Protein AF-A0A814K023-F1 (afdb_monomer)

Structure (mmCIF, N/CA/C/O backbone):
data_AF-A0A814K023-F1
#
_entry.id   AF-A0A814K023-F1
#
loop_
_atom_site.group_PDB
_atom_site.id
_atom_site.type_symbol
_atom_site.label_atom_id
_atom_site.label_alt_id
_atom_site.label_comp_id
_atom_site.label_asym_id
_atom_site.label_entity_id
_atom_site.label_seq_id
_atom_site.pdbx_PDB_ins_code
_atom_site.Cartn_x
_atom_site.Cartn_y
_atom_site.Cartn_z
_atom_site.occupancy
_atom_site.B_iso_or_equiv
_atom_site.auth_seq_id
_atom_site.auth_comp_id
_atom_site.auth_asym_id
_atom_site.auth_atom_id
_atom_site.pdbx_PDB_model_num
ATOM 1 N N . MET A 1 1 ? -14.939 3.936 63.315 1.00 54.53 1 MET A N 1
ATOM 2 C CA . MET A 1 1 ? -15.492 3.232 62.132 1.00 54.53 1 MET A CA 1
ATOM 3 C C . MET A 1 1 ? -15.821 4.149 60.943 1.00 54.53 1 MET A C 1
ATOM 5 O O . MET A 1 1 ? -15.868 3.646 59.831 1.00 54.53 1 MET A O 1
ATOM 9 N N . SER A 1 2 ? -15.966 5.474 61.106 1.00 63.31 2 SER A N 1
ATOM 10 C CA . SER A 1 2 ? -16.320 6.394 60.001 1.00 63.31 2 SER A CA 1
ATOM 11 C C . SER A 1 2 ? -15.226 6.600 58.934 1.00 63.31 2 SER A C 1
ATOM 13 O O . SER A 1 2 ? -15.533 6.724 57.755 1.00 63.31 2 SER A O 1
ATOM 15 N N . SER A 1 3 ? -13.943 6.586 59.317 1.00 71.50 3 SER A N 1
ATOM 16 C CA . SER A 1 3 ? -12.809 6.860 58.406 1.00 71.50 3 SER A CA 1
ATOM 17 C C . SER A 1 3 ? -12.593 5.786 57.321 1.00 71.50 3 SER A C 1
ATOM 19 O O . SER A 1 3 ? -12.239 6.098 56.184 1.00 71.50 3 SER A O 1
ATOM 21 N N . LEU A 1 4 ? -12.862 4.515 57.642 1.00 75.00 4 LEU A N 1
ATOM 22 C CA . LEU A 1 4 ? -12.753 3.391 56.701 1.00 75.00 4 LEU A CA 1
ATOM 23 C C . LEU A 1 4 ? -13.885 3.396 55.664 1.00 75.00 4 LEU A C 1
ATOM 25 O O . LEU A 1 4 ? -13.614 3.224 54.479 1.00 75.00 4 LEU A O 1
ATOM 29 N N . ASN A 1 5 ? -15.120 3.682 56.085 1.00 82.62 5 ASN A N 1
ATOM 30 C CA . ASN A 1 5 ? -16.259 3.803 55.170 1.00 82.62 5 ASN A CA 1
ATOM 31 C C . ASN A 1 5 ? -16.083 4.968 54.189 1.00 82.62 5 ASN A C 1
ATOM 33 O O . ASN A 1 5 ? -16.320 4.796 52.998 1.00 82.62 5 ASN A O 1
ATOM 37 N N . ASN A 1 6 ? -15.555 6.105 54.655 1.00 83.19 6 ASN A N 1
ATOM 38 C CA . ASN A 1 6 ? -15.243 7.237 53.780 1.00 83.19 6 ASN A CA 1
ATOM 39 C C . ASN A 1 6 ? -14.179 6.890 52.728 1.00 83.19 6 ASN A C 1
ATOM 41 O O . ASN A 1 6 ? -14.276 7.333 51.587 1.00 83.19 6 ASN A O 1
ATOM 45 N N . ARG A 1 7 ? -13.171 6.078 53.079 1.00 82.00 7 ARG A N 1
ATOM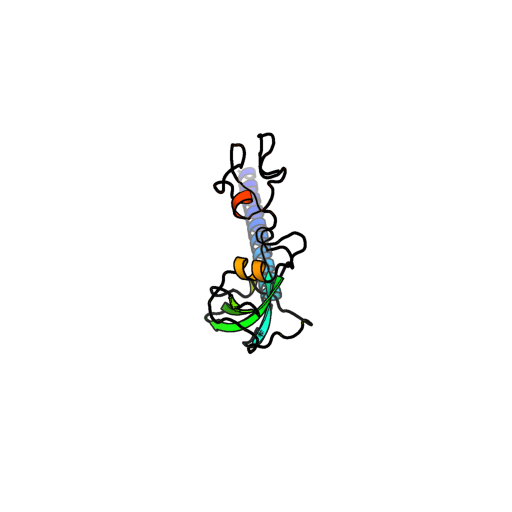 46 C CA . ARG A 1 7 ? -12.163 5.601 52.116 1.00 82.00 7 ARG A CA 1
ATOM 47 C C . ARG A 1 7 ? -12.770 4.685 51.055 1.00 82.00 7 ARG A C 1
ATOM 49 O O . ARG A 1 7 ? -12.505 4.895 49.879 1.00 82.00 7 ARG A O 1
ATOM 56 N N . ILE A 1 8 ? -13.598 3.722 51.461 1.00 85.38 8 ILE A N 1
ATOM 57 C CA . ILE A 1 8 ? -14.277 2.795 50.540 1.00 85.38 8 ILE A CA 1
ATOM 58 C C . ILE A 1 8 ? -15.185 3.567 49.575 1.00 85.38 8 ILE A C 1
ATOM 60 O O . ILE A 1 8 ? -15.170 3.310 48.373 1.00 85.38 8 ILE A O 1
ATOM 64 N N . GLN A 1 9 ? -15.929 4.549 50.085 1.00 86.00 9 GLN A N 1
ATOM 65 C CA . GLN A 1 9 ? -16.822 5.378 49.280 1.00 86.00 9 GLN A CA 1
ATOM 66 C C . GLN A 1 9 ? -16.051 6.195 48.234 1.00 86.00 9 GLN A C 1
ATOM 68 O O . GLN A 1 9 ? -16.388 6.146 47.054 1.00 86.00 9 GLN A O 1
ATOM 73 N N . ARG A 1 10 ? -14.930 6.812 48.627 1.00 87.62 10 ARG A N 1
ATOM 74 C CA . ARG A 1 10 ? -14.047 7.547 47.706 1.00 87.62 10 ARG A CA 1
ATOM 75 C C . ARG A 1 10 ? -13.437 6.655 46.623 1.00 87.62 10 ARG A C 1
ATOM 77 O O . ARG A 1 10 ? -13.311 7.067 45.476 1.00 87.62 10 ARG A O 1
ATOM 84 N N . THR A 1 11 ? -13.047 5.428 46.971 1.00 87.88 11 THR A N 1
ATOM 85 C CA . THR A 1 11 ? -12.528 4.459 45.993 1.00 87.88 11 THR A CA 1
ATOM 86 C C . THR A 1 11 ? -13.605 4.051 44.987 1.00 87.88 11 THR A C 1
ATOM 88 O O . THR A 1 11 ? -13.315 3.942 43.797 1.00 87.88 11 THR A O 1
ATOM 91 N N . ASN A 1 12 ? -14.851 3.877 45.433 1.00 91.12 12 ASN A N 1
ATOM 92 C CA . ASN A 1 12 ? -15.969 3.555 44.547 1.00 91.12 12 ASN A CA 1
ATOM 93 C C . ASN A 1 12 ? -16.304 4.702 43.584 1.00 91.12 12 ASN A C 1
ATOM 95 O O . ASN A 1 12 ? -16.537 4.432 42.408 1.00 91.12 12 ASN A O 1
ATOM 99 N N . GLU A 1 13 ? -16.259 5.951 44.052 1.00 92.50 13 GLU A N 1
ATOM 100 C CA . GLU A 1 13 ? -16.430 7.148 43.213 1.00 92.50 13 GLU A CA 1
ATOM 101 C C . GLU A 1 13 ? -15.343 7.223 42.129 1.00 92.50 13 GLU A C 1
ATOM 103 O O . GLU A 1 13 ? -15.658 7.299 40.945 1.00 92.50 13 GLU A O 1
ATOM 108 N N . ILE A 1 14 ? -14.065 7.052 42.497 1.00 91.62 14 ILE A N 1
ATOM 109 C CA . ILE A 1 14 ? -12.949 7.017 41.531 1.00 91.62 14 ILE A CA 1
ATOM 110 C C . ILE A 1 14 ? -13.134 5.885 40.507 1.00 91.62 14 ILE A C 1
ATOM 112 O O . ILE A 1 14 ? -12.852 6.051 39.320 1.00 91.62 14 ILE A O 1
ATOM 116 N N . HIS A 1 15 ? -13.611 4.716 40.945 1.00 91.88 15 HIS A N 1
ATOM 117 C CA . HIS A 1 15 ? -13.875 3.589 40.050 1.00 91.88 15 HIS A CA 1
ATOM 118 C C . HIS A 1 15 ? -15.066 3.841 39.115 1.00 91.88 15 HIS A C 1
ATOM 120 O O . HIS A 1 15 ? -15.070 3.309 38.002 1.00 91.88 15 HIS A O 1
ATOM 126 N N . GLN A 1 16 ? -16.077 4.601 39.541 1.00 93.94 16 GLN A N 1
ATOM 127 C CA . GLN A 1 16 ? -17.187 5.018 38.682 1.00 93.94 16 GLN A CA 1
ATOM 128 C C . GLN A 1 16 ? -16.721 6.043 37.651 1.00 93.94 16 GLN A C 1
ATOM 130 O O . GLN A 1 16 ? -16.908 5.801 36.459 1.00 93.94 16 GLN A O 1
ATOM 135 N N . ASP A 1 17 ? -16.010 7.087 38.077 1.00 93.75 17 ASP A N 1
ATOM 136 C CA . ASP A 1 17 ? -15.455 8.109 37.184 1.00 93.75 17 ASP A CA 1
ATOM 137 C C . ASP A 1 17 ? -14.525 7.496 36.130 1.00 93.75 17 ASP A C 1
ATOM 139 O O . ASP A 1 17 ? -14.612 7.814 34.942 1.00 93.75 17 ASP A O 1
ATOM 143 N N . ALA A 1 18 ? -13.668 6.551 36.533 1.00 92.56 18 ALA A N 1
ATOM 144 C CA . ALA A 1 18 ? -12.796 5.833 35.608 1.00 92.56 18 ALA A CA 1
ATOM 145 C C . ALA A 1 18 ? -13.592 5.016 34.573 1.00 92.56 18 ALA A C 1
ATOM 147 O O . ALA A 1 18 ? -13.255 5.031 33.386 1.00 92.56 18 ALA A O 1
ATOM 148 N N . ARG A 1 19 ? -14.670 4.330 34.988 1.00 93.75 19 ARG A N 1
ATOM 149 C CA . ARG A 1 19 ? -15.546 3.578 34.068 1.00 93.75 19 ARG A CA 1
ATOM 150 C C . ARG A 1 19 ? -16.293 4.500 33.114 1.00 93.75 19 ARG A C 1
ATOM 152 O O . ARG A 1 19 ? -16.417 4.175 31.936 1.00 93.75 19 ARG A O 1
ATOM 159 N N . GLU A 1 20 ? -16.785 5.635 33.594 1.00 94.88 20 GLU A N 1
ATOM 160 C CA . GLU A 1 20 ? -17.449 6.627 32.749 1.00 94.88 20 GLU A CA 1
ATOM 161 C C . GLU A 1 20 ? -16.478 7.265 31.755 1.00 94.88 20 GLU A C 1
ATOM 163 O O . GLU A 1 20 ? -16.818 7.430 30.584 1.00 94.88 20 GLU A O 1
ATOM 168 N N . GLY A 1 21 ? -15.247 7.554 32.182 1.00 94.88 21 GLY A N 1
ATOM 169 C CA . GLY A 1 21 ? -14.173 8.013 31.305 1.00 94.88 21 GLY A CA 1
ATOM 170 C C . GLY A 1 21 ? -13.854 7.005 30.199 1.00 94.88 21 GLY A C 1
ATOM 171 O O . GLY A 1 21 ? -13.770 7.388 29.032 1.00 94.88 21 GLY A O 1
ATOM 172 N N . GLN A 1 22 ? -13.752 5.717 30.543 1.00 93.94 22 GLN A N 1
ATOM 173 C CA . GLN A 1 22 ? -13.550 4.639 29.568 1.00 93.94 22 GLN A CA 1
ATOM 174 C C . GLN A 1 22 ? -14.721 4.519 28.587 1.00 93.94 22 GLN A C 1
ATOM 176 O O . GLN A 1 22 ? -14.490 4.441 27.382 1.00 93.94 22 GLN A O 1
ATOM 181 N N . LYS A 1 23 ? -15.970 4.562 29.075 1.00 95.19 23 LYS A N 1
ATOM 182 C CA . LYS A 1 23 ? -17.162 4.549 28.211 1.00 95.19 23 LYS A CA 1
ATOM 183 C C . LYS A 1 23 ? -17.173 5.734 27.251 1.00 95.19 23 LYS A C 1
ATOM 185 O O . LYS A 1 23 ? -17.319 5.540 26.053 1.00 95.19 23 LYS A O 1
ATOM 190 N N . ARG A 1 24 ? -16.911 6.944 27.751 1.00 94.06 24 ARG A N 1
ATOM 191 C CA . ARG A 1 24 ? -16.877 8.164 26.934 1.00 94.06 24 ARG A CA 1
ATOM 192 C C . ARG A 1 24 ? -15.812 8.091 25.837 1.00 94.06 24 ARG A C 1
ATOM 194 O O . ARG A 1 24 ? -16.076 8.506 24.713 1.00 94.06 24 ARG A O 1
ATOM 201 N N . GLN A 1 25 ? -14.628 7.556 26.140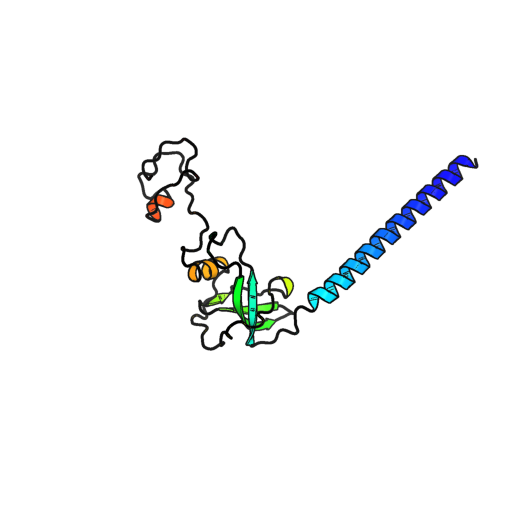 1.00 91.19 25 GLN A N 1
ATOM 202 C CA . GLN A 1 25 ? -13.593 7.340 25.125 1.00 91.19 25 GLN A CA 1
ATOM 203 C C . GLN A 1 25 ? -13.991 6.267 24.105 1.00 91.19 25 GLN A C 1
ATOM 205 O O . GLN A 1 25 ? -13.761 6.462 22.914 1.00 91.19 25 GLN A O 1
ATOM 210 N N . ALA A 1 26 ? -14.616 5.169 24.541 1.00 90.12 26 ALA A N 1
ATOM 211 C CA . ALA A 1 26 ? -15.118 4.136 23.637 1.00 90.12 26 ALA A CA 1
ATOM 212 C C . ALA A 1 26 ? -16.204 4.686 22.694 1.00 90.12 26 ALA A C 1
ATOM 214 O O . ALA A 1 26 ? -16.144 4.452 21.489 1.00 90.12 26 ALA A O 1
ATOM 215 N N . ASP A 1 27 ? -17.133 5.490 23.212 1.00 91.25 27 ASP A N 1
ATOM 216 C CA . ASP A 1 27 ? -18.182 6.132 22.416 1.00 91.25 27 ASP A CA 1
ATOM 217 C C . ASP A 1 27 ? -17.595 7.135 21.415 1.00 91.25 27 ASP A C 1
ATOM 219 O O . ASP A 1 27 ? -17.984 7.150 20.247 1.00 91.25 27 ASP A O 1
ATOM 223 N N . GLN A 1 28 ? -16.615 7.946 21.833 1.00 89.00 28 GLN A N 1
ATOM 224 C CA . GLN A 1 28 ? -15.897 8.847 20.924 1.00 89.00 28 GLN A CA 1
ATOM 225 C C . GLN A 1 28 ? -15.141 8.080 19.839 1.00 89.00 28 GLN A C 1
ATOM 227 O O . GLN A 1 28 ? -15.166 8.492 18.679 1.00 89.00 28 GLN A O 1
ATOM 232 N N . PHE A 1 29 ? -14.495 6.966 20.191 1.00 85.19 29 PHE A N 1
ATOM 233 C CA . PHE A 1 29 ? -13.833 6.102 19.223 1.00 85.19 29 PHE A CA 1
ATOM 234 C C . PHE A 1 29 ? -14.842 5.569 18.207 1.00 85.19 29 PHE A C 1
ATOM 236 O O . PHE A 1 29 ? -14.642 5.791 17.023 1.00 85.19 29 PHE A O 1
ATOM 243 N N . LEU A 1 30 ? -15.964 4.988 18.644 1.00 82.69 30 LEU A N 1
ATOM 244 C CA . LEU A 1 30 ? -17.013 4.488 17.748 1.00 82.69 30 LEU A CA 1
ATOM 245 C C . LEU A 1 30 ? -17.582 5.589 16.846 1.00 82.69 30 LEU A C 1
ATOM 247 O O . LEU A 1 30 ? -17.731 5.380 15.645 1.00 82.69 30 LEU A O 1
ATOM 251 N N . GLN A 1 31 ? -17.855 6.780 17.382 1.00 80.94 31 GLN A N 1
ATOM 252 C CA . GLN A 1 31 ? -18.332 7.909 16.579 1.00 80.94 31 GLN A CA 1
ATOM 253 C C . GLN A 1 31 ? -17.300 8.362 15.545 1.00 80.94 31 GLN A C 1
ATOM 255 O O . GLN A 1 31 ? -17.663 8.654 14.405 1.00 80.94 31 GLN A O 1
ATOM 260 N N . ASN A 1 32 ? -16.023 8.421 15.921 1.00 74.69 32 ASN A N 1
ATOM 261 C CA . ASN A 1 32 ? -14.946 8.767 15.002 1.00 74.69 32 ASN A CA 1
ATOM 262 C C . ASN A 1 32 ? -14.753 7.675 13.956 1.00 74.69 32 ASN A C 1
ATOM 264 O O . ASN A 1 32 ? -14.648 8.004 12.784 1.00 74.69 32 ASN A O 1
ATOM 268 N N . THR A 1 33 ? -14.797 6.403 14.349 1.00 66.25 33 THR A N 1
ATOM 269 C CA . THR A 1 33 ? -14.731 5.255 13.448 1.00 66.25 33 THR A CA 1
ATOM 270 C C . THR A 1 33 ? -15.894 5.258 12.473 1.00 66.25 33 THR A C 1
ATOM 272 O O . THR A 1 33 ? -15.649 5.064 11.302 1.00 66.25 33 THR A O 1
ATOM 275 N N . VAL A 1 34 ? -17.130 5.558 12.874 1.00 65.25 34 VAL A N 1
ATOM 276 C CA . VAL A 1 34 ? -18.264 5.679 11.936 1.00 65.25 34 VAL A CA 1
ATOM 277 C C . VAL A 1 34 ? -18.091 6.882 11.000 1.00 65.25 34 VAL A C 1
ATOM 279 O O . VAL A 1 34 ? -18.413 6.802 9.816 1.00 65.25 34 VAL A O 1
ATOM 282 N N . LYS A 1 35 ? -17.549 8.002 11.496 1.00 62.53 35 LYS A N 1
ATOM 283 C CA . LYS A 1 35 ? -17.250 9.187 10.674 1.00 62.53 35 LYS A CA 1
ATOM 284 C C . LYS A 1 35 ? -16.104 8.956 9.687 1.00 62.53 35 LYS A C 1
ATOM 286 O O . LYS A 1 35 ? -16.151 9.524 8.604 1.00 62.53 35 LYS A O 1
ATOM 291 N N . THR A 1 36 ? -15.105 8.147 10.034 1.00 56.28 36 THR A N 1
ATOM 292 C CA . THR A 1 36 ? -13.966 7.815 9.163 1.00 56.28 36 THR A CA 1
ATOM 293 C C . THR A 1 36 ? -14.222 6.578 8.303 1.00 56.28 36 THR A C 1
ATOM 295 O O . THR A 1 36 ? -13.752 6.530 7.179 1.00 56.28 36 THR A O 1
ATOM 298 N N . GLN A 1 37 ? -15.029 5.615 8.758 1.00 53.50 37 GLN A N 1
ATOM 299 C CA . GLN A 1 37 ? -15.550 4.485 7.969 1.00 53.50 37 GLN A CA 1
ATOM 300 C C . GLN A 1 37 ? -16.607 4.909 6.953 1.00 53.50 37 GLN A C 1
ATOM 302 O O . GLN A 1 37 ? -16.926 4.124 6.070 1.00 53.50 37 GLN A O 1
ATOM 307 N N . LYS A 1 38 ? -17.065 6.167 6.979 1.00 52.62 38 LYS A N 1
ATOM 308 C CA . LYS A 1 38 ? -17.626 6.831 5.792 1.00 52.62 38 LYS A CA 1
ATOM 309 C C . LYS A 1 38 ? -16.591 7.029 4.667 1.00 52.62 38 LYS A C 1
ATOM 311 O O . LYS A 1 38 ? -16.805 7.859 3.789 1.00 52.62 38 LYS A O 1
ATOM 316 N N . LEU A 1 39 ? -15.489 6.279 4.659 1.00 51.75 39 LEU A N 1
ATOM 317 C CA . LEU A 1 39 ? -14.736 5.959 3.453 1.00 51.75 39 LEU A CA 1
ATOM 318 C C . LEU A 1 39 ? -15.654 5.158 2.518 1.00 51.75 39 LEU A C 1
ATOM 320 O O . LEU A 1 39 ? -15.647 3.935 2.524 1.00 51.75 39 LEU A O 1
ATOM 324 N N . ALA A 1 40 ? -16.465 5.947 1.810 1.00 58.12 40 ALA A N 1
ATOM 325 C CA . ALA A 1 40 ? -17.168 5.747 0.557 1.00 58.12 40 ALA A CA 1
ATOM 326 C C . ALA A 1 40 ? -17.966 4.444 0.377 1.00 58.12 40 ALA A C 1
ATOM 328 O O . ALA A 1 40 ? -17.485 3.332 0.561 1.00 58.12 40 ALA A O 1
ATOM 329 N N . ASN A 1 41 ? -19.204 4.600 -0.102 1.00 69.88 41 ASN A N 1
ATOM 330 C CA . ASN A 1 41 ? -19.923 3.543 -0.814 1.00 69.88 41 ASN A CA 1
ATOM 331 C C . ASN A 1 41 ? -19.163 3.248 -2.117 1.00 69.88 41 ASN A C 1
ATOM 333 O O . ASN A 1 41 ? -19.573 3.697 -3.185 1.00 69.88 41 ASN A O 1
ATOM 337 N N . LEU A 1 42 ? -18.010 2.596 -2.000 1.00 80.06 42 LEU A N 1
ATOM 338 C CA . LEU A 1 42 ? -17.146 2.259 -3.113 1.00 80.06 42 LEU A CA 1
ATOM 339 C C . LEU A 1 42 ? -17.829 1.176 -3.937 1.00 80.06 42 LEU A C 1
ATOM 341 O O . LEU A 1 42 ? -18.199 0.121 -3.418 1.00 80.06 42 LEU A O 1
ATOM 345 N N . ASN A 1 43 ? -17.991 1.450 -5.221 1.00 85.88 43 ASN A N 1
ATOM 346 C CA . ASN A 1 43 ? -18.601 0.548 -6.176 1.00 85.88 43 ASN A CA 1
ATOM 347 C C . ASN A 1 43 ? -17.533 -0.088 -7.063 1.00 85.88 43 ASN A C 1
ATOM 349 O O . ASN A 1 43 ? -16.394 0.369 -7.172 1.00 85.88 43 ASN A O 1
ATOM 353 N N . VAL A 1 44 ? -17.920 -1.173 -7.726 1.00 88.00 44 VAL A N 1
ATOM 354 C CA . VAL A 1 44 ? -17.100 -1.762 -8.784 1.00 88.00 44 VAL A CA 1
ATOM 355 C C . VAL A 1 44 ? -16.873 -0.711 -9.874 1.00 88.00 44 VAL A C 1
ATOM 357 O O . VAL A 1 44 ? -17.824 -0.093 -10.346 1.00 88.00 44 VAL A O 1
ATOM 360 N N . GLY A 1 45 ? -15.615 -0.524 -10.270 1.00 86.56 45 GLY A N 1
ATOM 361 C CA . GLY A 1 45 ? -15.187 0.497 -11.227 1.00 86.56 45 GLY A CA 1
ATOM 362 C C . GLY A 1 45 ? -14.633 1.780 -10.601 1.00 86.56 45 GLY A C 1
ATOM 363 O O . GLY A 1 45 ? -14.021 2.566 -11.323 1.00 86.56 45 GLY A O 1
ATOM 364 N N . ASP A 1 46 ? -14.771 1.980 -9.287 1.00 87.06 46 ASP A N 1
ATOM 365 C CA . ASP A 1 46 ? -14.198 3.154 -8.626 1.00 87.06 46 ASP A CA 1
ATOM 366 C C . ASP A 1 46 ? -12.673 3.049 -8.506 1.00 87.06 46 ASP A C 1
ATOM 368 O O . ASP A 1 46 ? -12.104 1.967 -8.315 1.00 87.06 46 ASP A O 1
ATOM 372 N N . ASN A 1 47 ? -12.013 4.208 -8.590 1.00 89.06 47 ASN A N 1
ATOM 373 C CA . ASN A 1 47 ? -10.574 4.326 -8.396 1.00 89.06 47 ASN A CA 1
ATOM 374 C C . ASN A 1 47 ? -10.249 4.507 -6.916 1.00 89.06 47 ASN A C 1
ATOM 376 O O . ASN A 1 47 ? -10.775 5.391 -6.235 1.00 89.06 47 ASN A O 1
ATOM 380 N N . VAL A 1 48 ? -9.312 3.699 -6.447 1.00 89.62 48 VAL A N 1
ATOM 381 C CA . VAL A 1 48 ? -8.823 3.701 -5.079 1.00 89.62 48 VAL A CA 1
ATOM 382 C C . VAL A 1 48 ? -7.303 3.727 -5.041 1.00 89.62 48 VAL A C 1
ATOM 384 O O . VAL A 1 48 ? -6.608 3.311 -5.965 1.00 89.62 48 VAL A O 1
ATOM 387 N N . LEU A 1 49 ? -6.779 4.222 -3.931 1.00 90.69 49 LEU A N 1
ATOM 388 C CA . LEU A 1 49 ? -5.370 4.246 -3.596 1.00 90.69 49 LEU A CA 1
ATOM 389 C C . LEU A 1 49 ? -5.080 3.185 -2.540 1.00 90.69 49 LEU A C 1
ATOM 391 O O . LEU A 1 49 ? -5.764 3.113 -1.518 1.00 90.69 49 LEU A O 1
ATOM 395 N N . VAL A 1 50 ? -4.030 2.401 -2.768 1.00 91.88 50 VAL A N 1
ATOM 396 C CA . VAL A 1 50 ? -3.510 1.421 -1.809 1.00 91.88 50 VAL A CA 1
ATOM 397 C C . VAL A 1 50 ? -2.153 1.899 -1.313 1.00 91.88 50 VAL A C 1
ATOM 399 O O . VAL A 1 50 ? -1.241 2.112 -2.111 1.00 91.88 50 VAL A O 1
ATOM 402 N N . SER A 1 51 ? -2.011 2.068 0.000 1.00 90.75 51 SER A N 1
ATOM 403 C CA . SER A 1 51 ? -0.753 2.509 0.612 1.00 90.75 51 SER A CA 1
ATOM 404 C C . SER A 1 51 ? 0.312 1.411 0.560 1.00 90.75 51 SER A C 1
ATOM 406 O O . SER A 1 51 ? 0.049 0.259 0.919 1.00 90.75 51 SER A O 1
ATOM 408 N N . VAL A 1 52 ? 1.522 1.772 0.132 1.00 89.12 52 VAL A N 1
ATOM 409 C CA . VAL A 1 52 ? 2.685 0.881 0.081 1.00 89.12 52 VAL A CA 1
ATOM 410 C C . VAL A 1 52 ? 3.548 1.099 1.326 1.00 89.12 52 VAL A C 1
ATOM 412 O O . VAL A 1 52 ? 3.923 2.238 1.618 1.00 89.12 52 VAL A O 1
ATOM 415 N N . PRO A 1 53 ? 3.918 0.030 2.057 1.00 86.25 53 PRO A N 1
ATOM 416 C CA . PRO A 1 53 ? 4.835 0.137 3.186 1.00 86.25 53 PRO A CA 1
ATOM 417 C C . PRO A 1 53 ? 6.186 0.737 2.782 1.00 86.25 53 PRO A C 1
ATOM 419 O O . PRO A 1 53 ? 6.733 0.400 1.735 1.00 86.25 53 PRO A O 1
ATOM 422 N N . ASP A 1 54 ? 6.794 1.531 3.664 1.00 82.44 54 ASP A N 1
ATOM 423 C CA . ASP A 1 54 ? 8.102 2.154 3.398 1.00 82.44 54 ASP A CA 1
ATOM 424 C C . ASP A 1 54 ? 9.228 1.138 3.133 1.00 82.44 54 ASP A C 1
ATOM 426 O O . ASP A 1 54 ? 10.198 1.452 2.453 1.00 82.44 54 ASP A O 1
ATOM 430 N N . LEU A 1 55 ? 9.108 -0.096 3.638 1.00 76.56 55 LEU A N 1
ATOM 431 C CA . LEU A 1 55 ? 10.073 -1.170 3.366 1.00 76.56 55 LEU A CA 1
ATOM 432 C C . LEU A 1 55 ? 10.066 -1.625 1.900 1.00 76.56 55 LEU A C 1
ATOM 434 O O . LEU A 1 55 ? 11.087 -2.092 1.393 1.00 76.56 55 LEU A O 1
ATOM 438 N N . ASP A 1 56 ? 8.916 -1.502 1.242 1.00 79.50 56 ASP A N 1
ATOM 439 C CA . ASP A 1 56 ? 8.669 -1.963 -0.123 1.00 79.50 56 ASP A CA 1
ATOM 440 C C . ASP A 1 56 ? 8.738 -0.807 -1.136 1.00 79.50 56 ASP A C 1
ATOM 442 O O . ASP A 1 56 ? 8.330 -0.966 -2.284 1.00 79.50 56 ASP A O 1
ATOM 446 N N . ARG A 1 57 ? 9.238 0.360 -0.702 1.00 80.50 57 ARG A N 1
ATOM 447 C CA . ARG A 1 57 ? 9.239 1.604 -1.468 1.00 80.50 57 ARG A CA 1
ATOM 448 C C . ARG A 1 57 ? 10.588 2.319 -1.363 1.00 80.50 57 ARG A C 1
ATOM 450 O O . ARG A 1 57 ? 11.119 2.518 -0.272 1.00 80.50 57 ARG A O 1
ATOM 457 N N . GLY A 1 58 ? 11.152 2.745 -2.492 1.00 77.31 58 GLY A N 1
ATOM 458 C CA . GLY A 1 58 ? 12.302 3.649 -2.513 1.00 77.31 58 GLY A CA 1
ATOM 459 C C . GLY A 1 58 ? 11.949 5.068 -2.038 1.00 77.31 58 GLY A C 1
ATOM 460 O O . GLY A 1 58 ? 10.788 5.471 -2.098 1.00 77.31 58 GLY A O 1
ATOM 461 N N . PRO A 1 59 ? 12.924 5.886 -1.599 1.00 78.19 59 PRO A N 1
ATOM 462 C CA . PRO A 1 59 ? 12.655 7.254 -1.136 1.00 78.19 59 PRO A CA 1
ATOM 463 C C . PRO A 1 59 ? 11.900 8.122 -2.155 1.00 78.19 59 PRO A C 1
ATOM 465 O O . PRO A 1 59 ? 11.071 8.945 -1.770 1.00 78.19 59 PRO A O 1
ATOM 468 N N . THR A 1 60 ? 12.177 7.911 -3.442 1.00 82.75 60 THR A N 1
ATOM 469 C CA . THR A 1 60 ? 11.583 8.620 -4.585 1.00 82.75 60 THR A CA 1
ATOM 470 C C . THR A 1 60 ? 10.325 7.962 -5.146 1.00 82.75 60 THR A C 1
ATOM 472 O O . THR A 1 60 ? 9.671 8.556 -5.996 1.00 82.75 60 THR A O 1
ATOM 475 N N . ASP A 1 61 ? 9.981 6.754 -4.703 1.00 83.88 61 ASP A N 1
ATOM 476 C CA . ASP A 1 61 ? 8.842 6.012 -5.243 1.00 83.88 61 ASP A CA 1
ATOM 477 C C . ASP A 1 61 ? 7.515 6.520 -4.657 1.00 83.88 61 ASP A C 1
ATOM 479 O O . ASP A 1 61 ? 7.466 7.066 -3.548 1.00 83.88 61 ASP A O 1
ATOM 483 N N . ALA A 1 62 ? 6.413 6.323 -5.384 1.00 84.12 62 ALA A N 1
ATOM 484 C CA . ALA A 1 62 ? 5.086 6.769 -4.966 1.00 84.12 62 ALA A CA 1
ATOM 485 C C . ALA A 1 62 ? 4.600 6.022 -3.714 1.00 84.12 62 ALA A C 1
ATOM 487 O O . ALA A 1 62 ? 4.718 4.803 -3.616 1.00 84.12 62 ALA A O 1
ATOM 488 N N . ARG A 1 63 ? 4.034 6.757 -2.745 1.00 87.81 63 ARG A N 1
ATOM 489 C CA . ARG A 1 63 ? 3.512 6.183 -1.485 1.00 87.81 63 ARG A CA 1
ATOM 490 C C . ARG A 1 63 ? 2.305 5.279 -1.690 1.00 87.81 63 ARG A C 1
ATOM 492 O O . ARG A 1 63 ? 2.088 4.378 -0.889 1.00 87.81 63 ARG A O 1
ATOM 499 N N . ASN A 1 64 ? 1.529 5.548 -2.732 1.00 90.31 64 ASN A N 1
ATOM 500 C CA . ASN A 1 64 ? 0.275 4.873 -3.000 1.00 90.31 64 ASN A CA 1
ATOM 501 C C . ASN A 1 64 ? 0.269 4.342 -4.430 1.00 90.31 64 ASN A C 1
ATOM 503 O O . ASN A 1 64 ? 0.747 5.018 -5.341 1.00 90.31 64 ASN A O 1
ATOM 507 N N . ILE A 1 65 ? -0.328 3.169 -4.604 1.00 89.81 65 ILE A N 1
ATOM 508 C CA . ILE A 1 65 ? -0.627 2.561 -5.898 1.00 89.81 65 ILE A CA 1
ATOM 509 C C . ILE A 1 65 ? -2.066 2.915 -6.264 1.00 89.81 65 ILE A C 1
ATOM 511 O O . ILE A 1 65 ? -2.965 2.757 -5.436 1.00 89.81 65 ILE A O 1
ATOM 515 N N . LEU A 1 66 ? -2.284 3.371 -7.497 1.00 90.75 66 LEU A N 1
ATOM 516 C CA . LEU A 1 66 ? -3.619 3.580 -8.053 1.00 90.75 66 LEU A CA 1
ATOM 517 C C . LEU A 1 66 ? -4.191 2.247 -8.549 1.00 90.75 66 LEU A C 1
ATOM 519 O O . LEU A 1 66 ? -3.532 1.526 -9.300 1.00 90.75 66 LEU A O 1
ATOM 523 N N . ALA A 1 67 ? -5.406 1.925 -8.117 1.00 90.62 67 ALA A N 1
ATOM 524 C CA . ALA A 1 67 ? -6.097 0.685 -8.437 1.00 90.62 67 ALA A CA 1
ATOM 525 C C . ALA A 1 67 ? -7.592 0.924 -8.693 1.00 90.62 67 ALA A C 1
ATOM 527 O O . ALA A 1 67 ? -8.162 1.906 -8.229 1.00 90.62 67 ALA A O 1
ATOM 528 N N . VAL A 1 68 ? -8.231 -0.006 -9.393 1.00 90.56 68 VAL A N 1
ATOM 529 C CA . VAL A 1 68 ? -9.672 -0.037 -9.661 1.00 90.56 68 VAL A CA 1
ATOM 530 C C . VAL A 1 68 ? -10.297 -1.197 -8.905 1.00 90.56 68 VAL A C 1
ATOM 532 O O . VAL A 1 68 ? -9.726 -2.289 -8.845 1.00 90.56 68 VAL A O 1
ATOM 535 N N . ILE A 1 69 ? -11.487 -0.993 -8.351 1.00 90.44 69 ILE A N 1
ATOM 536 C CA . ILE A 1 69 ? -12.254 -2.073 -7.727 1.00 90.44 69 ILE A CA 1
ATOM 537 C C . ILE A 1 69 ? -12.853 -2.965 -8.814 1.00 90.44 69 ILE A C 1
ATOM 539 O O . ILE A 1 69 ? -13.687 -2.520 -9.597 1.00 90.44 69 ILE A O 1
ATOM 543 N N . MET A 1 70 ? -12.452 -4.235 -8.838 1.00 90.06 70 MET A N 1
ATOM 544 C CA . MET A 1 70 ? -12.943 -5.230 -9.799 1.00 90.06 70 MET A CA 1
ATOM 545 C C . MET A 1 70 ? -14.133 -6.030 -9.264 1.00 90.06 70 MET A C 1
ATOM 547 O O . MET A 1 70 ? -15.057 -6.348 -10.002 1.00 90.06 70 MET A O 1
ATOM 551 N N . GLU A 1 71 ? -14.098 -6.393 -7.982 1.00 90.50 71 GLU A N 1
ATOM 552 C CA . GLU A 1 71 ? -15.107 -7.247 -7.350 1.00 90.50 71 GLU A CA 1
ATOM 553 C C . GLU A 1 71 ? -15.238 -6.871 -5.873 1.00 90.50 71 GLU A C 1
ATOM 555 O O . GLU A 1 71 ? -14.241 -6.563 -5.214 1.00 90.50 71 GLU A O 1
ATOM 560 N N . ILE A 1 72 ? -16.462 -6.930 -5.347 1.00 91.06 72 ILE A N 1
ATO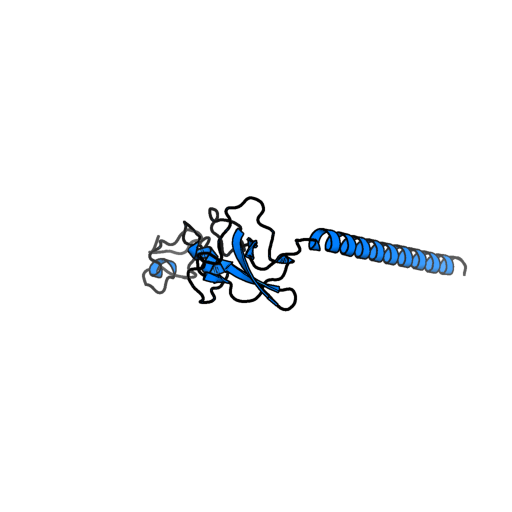M 561 C CA . ILE A 1 72 ? -16.758 -6.719 -3.928 1.00 91.06 72 ILE A CA 1
ATOM 562 C C . ILE A 1 72 ? -17.324 -8.017 -3.362 1.00 91.06 72 ILE A C 1
ATOM 564 O O . ILE A 1 72 ? -18.338 -8.520 -3.843 1.00 91.06 72 ILE A O 1
ATOM 568 N N . LYS A 1 73 ? -16.678 -8.562 -2.328 1.00 90.00 73 LYS A N 1
ATOM 569 C CA . LYS A 1 73 ? -17.103 -9.801 -1.669 1.00 90.00 73 LYS A CA 1
ATOM 570 C C . LYS A 1 73 ? -16.919 -9.703 -0.159 1.00 90.00 73 LYS A C 1
ATOM 572 O O . LYS A 1 73 ? -15.801 -9.509 0.312 1.00 90.00 73 LYS A O 1
ATOM 577 N N . HIS A 1 74 ? -18.005 -9.887 0.595 1.00 86.62 74 HIS A N 1
ATOM 578 C CA . HIS A 1 74 ? -18.022 -9.799 2.065 1.00 86.62 74 HIS A CA 1
ATOM 579 C C . HIS A 1 74 ? -17.348 -8.517 2.602 1.00 86.62 74 HIS A C 1
ATOM 581 O O . HIS A 1 74 ? -16.441 -8.605 3.430 1.00 86.62 74 HIS A O 1
ATOM 587 N N . ASP A 1 75 ? -17.735 -7.347 2.082 1.00 83.31 75 ASP A N 1
ATOM 588 C CA . ASP A 1 75 ? -17.174 -6.031 2.448 1.00 83.31 75 ASP A CA 1
ATOM 589 C C . ASP A 1 75 ? -15.657 -5.893 2.233 1.00 83.31 75 ASP A C 1
ATOM 591 O O . ASP A 1 75 ? -14.963 -5.130 2.913 1.00 83.31 75 ASP A O 1
ATOM 595 N N . LYS A 1 76 ? -15.118 -6.655 1.279 1.00 88.69 76 LYS A N 1
ATOM 596 C CA . LYS A 1 76 ? -13.733 -6.536 0.835 1.00 88.69 76 LYS A CA 1
ATOM 597 C C . LYS A 1 76 ? -13.655 -6.389 -0.674 1.00 88.69 76 LYS A C 1
ATOM 599 O O . LYS A 1 76 ? -14.475 -6.938 -1.408 1.00 88.69 76 LYS A O 1
ATOM 604 N N . TYR A 1 77 ? -12.612 -5.707 -1.120 1.00 91.12 77 TYR A N 1
ATOM 605 C CA . TYR A 1 77 ? -12.397 -5.314 -2.503 1.00 91.12 77 TYR A CA 1
ATOM 606 C C . TYR A 1 77 ? -11.286 -6.142 -3.132 1.00 91.12 77 TYR A C 1
ATOM 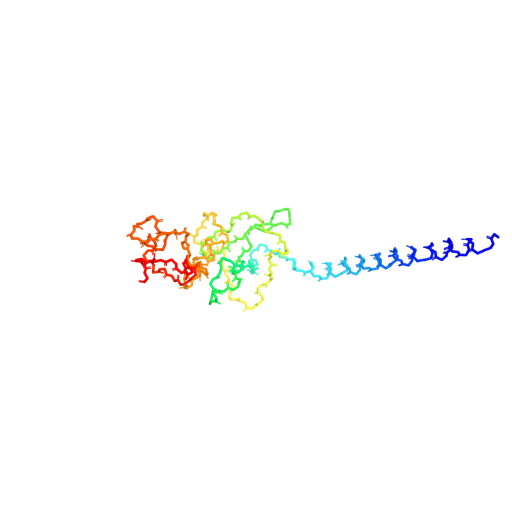608 O O . TYR A 1 77 ? -10.191 -6.268 -2.575 1.00 91.12 77 TYR A O 1
ATOM 616 N N . LYS A 1 78 ? -11.557 -6.677 -4.317 1.00 92.62 78 LYS A N 1
ATOM 617 C CA . LYS A 1 78 ? -10.534 -7.165 -5.236 1.00 92.62 78 LYS A CA 1
ATOM 618 C C . LYS A 1 78 ? -10.098 -5.999 -6.112 1.00 92.62 78 LYS A C 1
ATOM 620 O O . LYS A 1 78 ? -10.945 -5.315 -6.686 1.00 92.62 78 LYS A O 1
ATOM 625 N N . LEU A 1 79 ? -8.795 -5.768 -6.193 1.00 92.31 79 LEU A N 1
ATOM 626 C CA . LEU A 1 79 ? -8.233 -4.564 -6.798 1.00 92.31 79 LEU A CA 1
ATOM 627 C C . LEU A 1 79 ? -7.409 -4.910 -8.037 1.00 92.31 79 LEU A C 1
ATOM 629 O O . LEU A 1 79 ? -6.601 -5.837 -8.006 1.00 92.31 79 LEU A O 1
ATOM 633 N N . GLY A 1 80 ? -7.600 -4.148 -9.108 1.00 91.69 80 GLY A N 1
ATOM 634 C CA . GLY A 1 80 ? -6.848 -4.250 -10.354 1.00 91.69 80 GLY A CA 1
ATOM 635 C C . GLY A 1 80 ? -5.997 -3.010 -10.593 1.00 91.69 80 GLY A C 1
ATOM 636 O O . GLY A 1 80 ? -6.428 -1.898 -10.314 1.00 91.69 80 GLY A O 1
ATOM 637 N N . THR A 1 81 ? -4.789 -3.189 -11.111 1.00 89.75 81 THR A N 1
ATOM 638 C CA . THR A 1 81 ? -3.871 -2.102 -11.482 1.00 89.75 81 THR A CA 1
ATOM 639 C C . THR A 1 81 ? -3.453 -2.262 -12.940 1.00 89.75 81 THR A C 1
ATOM 641 O O . THR A 1 81 ? -3.647 -3.325 -13.527 1.00 89.75 81 THR A O 1
ATOM 644 N N . GLU A 1 82 ? -2.826 -1.241 -13.524 1.00 87.19 82 GLU A N 1
ATOM 645 C CA . GLU A 1 82 ? -2.264 -1.319 -14.887 1.00 87.19 82 GLU A CA 1
ATOM 646 C C . GLU A 1 82 ? -1.279 -2.500 -15.062 1.00 87.19 82 GLU A C 1
ATOM 648 O O . GLU A 1 82 ? -1.189 -3.097 -16.133 1.00 87.19 82 GLU A O 1
ATOM 653 N N . ASN A 1 83 ? -0.589 -2.875 -13.977 1.00 86.00 83 ASN A N 1
ATOM 654 C CA . ASN A 1 83 ? 0.464 -3.894 -13.942 1.00 86.00 83 ASN A CA 1
ATOM 655 C C . ASN A 1 83 ? -0.030 -5.277 -13.478 1.00 86.00 83 ASN A C 1
ATOM 657 O O . ASN A 1 83 ? 0.784 -6.188 -13.290 1.00 86.00 83 ASN A O 1
ATOM 661 N N . GLY A 1 84 ? -1.340 -5.427 -13.257 1.00 89.25 84 GLY A N 1
ATOM 662 C CA . GLY A 1 84 ? -1.988 -6.685 -12.889 1.00 89.25 84 GLY A CA 1
ATOM 663 C C . GLY A 1 84 ? -2.939 -6.583 -11.696 1.00 89.25 84 GLY A C 1
ATOM 664 O O . GLY A 1 84 ? -3.145 -5.512 -11.116 1.00 89.25 84 GLY A O 1
ATOM 665 N N . VAL A 1 85 ? -3.530 -7.717 -11.321 1.00 91.94 85 VAL A N 1
ATOM 666 C CA . VAL A 1 85 ? -4.475 -7.823 -10.197 1.00 91.94 85 VAL A CA 1
ATOM 667 C C . VAL A 1 85 ? -3.719 -7.965 -8.877 1.00 91.94 85 VAL A C 1
ATOM 669 O O . VAL A 1 85 ? -2.799 -8.773 -8.764 1.00 91.94 85 VAL A O 1
ATOM 672 N N . LEU A 1 86 ? -4.112 -7.216 -7.845 1.00 92.31 86 LEU A N 1
ATOM 673 C CA . LEU A 1 86 ? -3.541 -7.382 -6.510 1.00 92.31 86 LEU A CA 1
ATOM 674 C C . LEU A 1 86 ? -3.993 -8.702 -5.877 1.00 92.31 86 LEU A C 1
ATOM 676 O O . LEU A 1 86 ? -5.167 -9.075 -5.900 1.00 92.31 86 LEU A O 1
ATOM 680 N N . LEU A 1 87 ? -3.041 -9.396 -5.261 1.00 92.62 87 LEU A N 1
ATOM 681 C CA . LEU A 1 87 ? -3.273 -10.661 -4.585 1.00 92.62 87 LEU A CA 1
ATOM 682 C C . LEU A 1 87 ? -4.174 -10.471 -3.355 1.00 92.62 87 LEU A C 1
ATOM 684 O O . LEU A 1 87 ? -3.803 -9.811 -2.384 1.00 92.62 87 LEU A O 1
ATOM 688 N N . GLY A 1 88 ? -5.319 -11.151 -3.363 1.00 90.88 88 GLY A N 1
ATOM 689 C CA . GLY A 1 88 ? -6.238 -11.213 -2.230 1.00 90.88 88 GLY A CA 1
ATOM 690 C C . GLY A 1 88 ? -7.306 -10.118 -2.225 1.00 90.88 88 GLY A C 1
ATOM 691 O O . GLY A 1 88 ? -7.615 -9.508 -3.243 1.00 90.88 88 GLY A O 1
ATOM 692 N N . TYR A 1 89 ? -7.912 -9.929 -1.053 1.00 92.19 89 TYR A N 1
ATOM 693 C CA . TYR A 1 89 ? -9.012 -8.995 -0.827 1.00 92.19 89 TYR A CA 1
ATOM 694 C C . TYR A 1 89 ? -8.615 -7.954 0.218 1.00 92.19 89 TYR A C 1
ATOM 696 O O . TYR A 1 89 ? -8.081 -8.303 1.274 1.00 92.19 89 TYR A O 1
ATOM 704 N N . TYR A 1 90 ? -8.934 -6.696 -0.059 1.00 91.19 90 TYR A N 1
ATOM 705 C CA . TYR A 1 90 ? -8.578 -5.542 0.759 1.00 91.19 90 TYR A CA 1
ATOM 706 C C . TYR A 1 90 ? -9.805 -5.012 1.492 1.00 91.19 90 TYR A C 1
ATOM 708 O O . TYR A 1 90 ? -10.897 -4.957 0.939 1.00 91.19 90 TYR A O 1
ATOM 716 N N . SER A 1 91 ? -9.641 -4.634 2.754 1.00 88.81 91 SER A N 1
ATOM 717 C CA . SER A 1 91 ? -10.704 -3.988 3.534 1.00 88.81 91 SER A CA 1
ATOM 718 C C . SER A 1 91 ? -10.801 -2.496 3.215 1.00 88.81 91 SER A C 1
ATOM 720 O O . SER A 1 91 ? -9.824 -1.900 2.763 1.00 88.81 91 SER A O 1
ATOM 722 N N . SER A 1 92 ? -11.936 -1.866 3.537 1.00 82.44 92 SER A N 1
ATOM 723 C CA . SER A 1 92 ? -12.134 -0.413 3.373 1.00 82.44 92 SER A CA 1
ATOM 724 C C . SER A 1 92 ? -11.064 0.436 4.061 1.00 82.44 92 SER A C 1
ATOM 726 O O . SER A 1 92 ? -10.745 1.514 3.589 1.00 82.44 92 SER A O 1
ATOM 728 N N . HIS A 1 93 ? -10.459 -0.060 5.145 1.00 81.62 93 HIS A N 1
ATOM 729 C CA . HIS A 1 93 ? -9.383 0.640 5.861 1.00 81.62 93 HIS A CA 1
ATOM 730 C C . HIS A 1 93 ? -8.030 0.596 5.145 1.00 81.62 93 HIS A C 1
ATOM 732 O O . HIS A 1 93 ? -7.138 1.377 5.462 1.00 81.62 93 HIS A O 1
ATOM 738 N N . GLN A 1 94 ? -7.843 -0.348 4.222 1.00 85.75 94 GLN A N 1
ATOM 739 C CA . GLN A 1 94 ? -6.602 -0.508 3.457 1.00 85.75 94 GLN A CA 1
ATOM 740 C C . GLN A 1 94 ? -6.626 0.261 2.133 1.00 85.75 94 GLN A C 1
ATOM 742 O O . GLN A 1 94 ? -5.609 0.300 1.439 1.00 85.75 94 GLN A O 1
ATOM 747 N N . VAL A 1 95 ? -7.772 0.846 1.790 1.00 87.81 95 VAL A N 1
ATOM 748 C CA . VAL A 1 95 ? -7.984 1.615 0.569 1.00 87.81 95 VAL A CA 1
ATOM 749 C C . VAL A 1 95 ? -8.403 3.037 0.916 1.00 87.81 95 VAL A C 1
ATOM 751 O O . VAL A 1 95 ? -8.973 3.312 1.968 1.00 87.81 95 VAL A O 1
ATOM 754 N N . SER A 1 96 ? -8.090 3.973 0.037 1.00 86.12 96 SER A N 1
ATOM 755 C CA . SER A 1 96 ? -8.558 5.354 0.131 1.00 86.12 96 SER A CA 1
ATOM 756 C C . SER A 1 96 ? -9.124 5.776 -1.211 1.00 86.12 96 SER A C 1
ATOM 758 O O . SER A 1 96 ? -8.643 5.328 -2.246 1.00 86.12 96 SER A O 1
ATOM 760 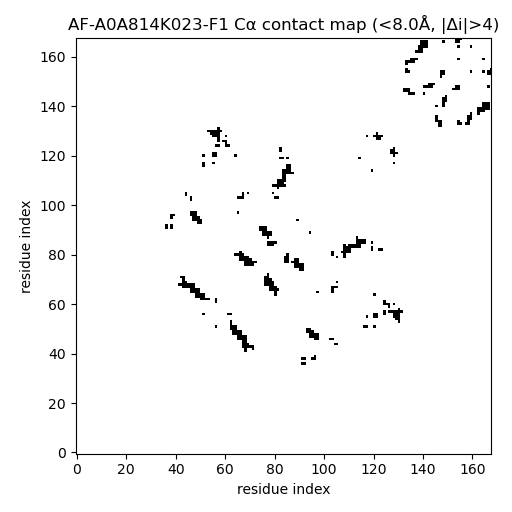N N . GLU A 1 97 ? -10.144 6.623 -1.211 1.00 81.88 97 GLU A N 1
ATOM 761 C CA . GLU A 1 97 ? -10.684 7.165 -2.456 1.00 81.88 97 GLU A CA 1
ATOM 762 C C . GLU A 1 97 ? -9.608 7.986 -3.188 1.00 81.88 97 GLU A C 1
ATOM 764 O O . GLU A 1 97 ? -8.757 8.619 -2.555 1.00 81.88 97 GLU A O 1
ATOM 769 N N . ALA A 1 98 ? -9.633 7.955 -4.521 1.00 77.31 98 ALA A N 1
ATOM 770 C CA . ALA A 1 98 ? -8.677 8.636 -5.391 1.00 77.31 98 ALA A CA 1
ATOM 771 C C . ALA A 1 98 ? -9.304 9.876 -6.076 1.00 77.31 98 ALA A C 1
ATOM 773 O O . ALA A 1 98 ? -9.451 9.879 -7.303 1.00 77.31 98 ALA A O 1
ATOM 774 N N . PRO A 1 99 ? -9.709 10.936 -5.343 1.00 68.12 99 PRO A N 1
ATOM 775 C CA . PRO A 1 99 ? -10.394 12.071 -5.950 1.00 68.12 99 PRO A CA 1
ATOM 776 C C . PRO A 1 99 ? -9.464 12.833 -6.903 1.00 68.12 99 PRO A C 1
ATOM 778 O O . PRO A 1 99 ? -8.364 13.240 -6.529 1.00 68.12 99 PRO A O 1
ATOM 781 N N . GLY A 1 100 ? -9.922 13.056 -8.138 1.00 64.19 100 GLY A N 1
ATOM 782 C CA . GLY A 1 100 ? -9.240 13.912 -9.116 1.00 64.19 100 GLY A CA 1
ATOM 783 C C . GLY A 1 100 ? -8.016 13.301 -9.810 1.00 64.19 100 GLY A C 1
ATOM 784 O O . GLY A 1 100 ? -7.287 14.031 -10.479 1.00 64.19 100 GLY A O 1
ATOM 785 N N . LEU A 1 101 ? -7.777 11.992 -9.673 1.00 65.69 101 LEU A N 1
ATOM 786 C CA . LEU A 1 101 ? -6.756 11.282 -10.450 1.00 65.69 101 LEU A CA 1
ATOM 787 C C . LEU A 1 101 ? -7.314 10.797 -11.802 1.00 65.69 101 LEU A C 1
ATOM 789 O O . LEU A 1 101 ? -8.524 10.586 -11.916 1.00 65.69 101 LEU A O 1
ATOM 793 N N . PRO A 1 102 ? -6.458 10.617 -12.832 1.00 65.12 102 PRO A N 1
ATOM 794 C CA . PRO A 1 102 ? -6.877 10.026 -14.097 1.00 65.12 102 PRO A CA 1
ATOM 795 C C . PRO A 1 102 ? -7.541 8.677 -13.837 1.00 65.12 102 PRO A C 1
ATOM 797 O O . PRO A 1 102 ? -6.976 7.829 -13.145 1.00 65.12 102 PRO A O 1
ATOM 800 N N . THR A 1 103 ? -8.742 8.485 -14.374 1.00 64.12 103 THR A N 1
ATOM 801 C CA . THR A 1 103 ? -9.476 7.234 -14.206 1.00 64.12 103 THR A CA 1
ATOM 802 C C . THR A 1 103 ? -8.702 6.106 -14.870 1.00 64.12 103 THR A C 1
ATOM 804 O O . THR A 1 103 ? -8.534 6.109 -16.093 1.00 64.12 103 THR A O 1
ATOM 807 N N . LEU A 1 104 ? -8.248 5.130 -14.082 1.00 70.12 104 LEU A N 1
ATOM 808 C CA . LEU A 1 104 ? -7.830 3.860 -14.652 1.00 70.12 104 LEU A CA 1
ATOM 809 C C . LEU A 1 104 ? -9.094 3.160 -15.147 1.00 70.12 104 LEU A C 1
ATOM 811 O O . LEU A 1 104 ? -10.077 3.017 -14.422 1.00 70.12 104 LEU A O 1
ATOM 815 N N . PHE A 1 105 ? -9.086 2.754 -16.410 1.00 66.94 105 PHE A N 1
ATOM 816 C CA . PHE A 1 105 ? -10.177 1.975 -16.974 1.00 66.94 105 PHE A CA 1
ATOM 817 C C . PHE A 1 105 ? -9.919 0.496 -16.711 1.00 66.94 105 PHE A C 1
ATOM 819 O O . PHE A 1 105 ? -8.793 0.028 -16.879 1.00 66.94 105 PHE A O 1
ATOM 826 N N . MET A 1 106 ? -10.966 -0.262 -16.369 1.00 64.94 106 MET A N 1
ATOM 827 C CA . MET A 1 106 ? -10.863 -1.718 -16.168 1.00 64.94 106 MET A CA 1
ATOM 828 C C . MET A 1 106 ? -10.260 -2.447 -17.381 1.00 64.94 106 MET A C 1
ATOM 830 O O . MET A 1 106 ? -9.634 -3.488 -17.226 1.00 64.94 106 MET A O 1
ATOM 834 N N . GLN A 1 107 ? -10.404 -1.882 -18.581 1.00 63.44 107 GLN A N 1
ATOM 835 C CA . GLN A 1 107 ? -9.859 -2.432 -19.827 1.00 63.44 107 GLN A CA 1
ATOM 836 C C . GLN A 1 107 ? -8.325 -2.358 -19.914 1.00 63.44 107 GLN A C 1
ATOM 838 O O . GLN A 1 107 ? -7.733 -3.085 -20.703 1.00 63.44 107 GLN A O 1
ATOM 843 N N . ASN A 1 108 ? -7.683 -1.503 -19.113 1.00 68.75 108 ASN A N 1
ATOM 844 C CA . ASN A 1 108 ? -6.229 -1.323 -19.100 1.00 68.75 108 ASN A CA 1
ATOM 845 C C . ASN A 1 108 ? -5.524 -2.252 -18.096 1.00 68.75 108 ASN A C 1
ATOM 847 O O . ASN A 1 108 ? -4.335 -2.086 -17.833 1.00 68.75 108 ASN A O 1
ATOM 851 N N . ILE A 1 109 ? -6.244 -3.197 -17.487 1.00 76.88 109 ILE A N 1
ATOM 852 C CA . ILE A 1 109 ? -5.658 -4.177 -16.570 1.00 76.88 109 ILE A CA 1
ATOM 853 C C . ILE A 1 109 ? -5.025 -5.274 -17.428 1.00 76.88 109 ILE A C 1
ATOM 855 O O . ILE A 1 109 ? -5.701 -6.169 -17.928 1.00 76.88 109 ILE A O 1
ATOM 859 N N . THR A 1 110 ? -3.717 -5.144 -17.642 1.00 62.72 110 THR A N 1
ATOM 860 C CA . THR A 1 110 ? -2.963 -5.892 -18.660 1.00 62.72 110 THR A CA 1
ATOM 861 C C . THR A 1 110 ? -2.756 -7.373 -18.314 1.00 62.72 110 THR A C 1
ATOM 863 O O . THR A 1 110 ? -2.480 -8.178 -19.200 1.00 62.72 110 THR A O 1
ATOM 866 N N . GLU A 1 111 ? -2.885 -7.757 -17.038 1.00 64.69 111 GLU A N 1
ATOM 867 C CA . GLU A 1 111 ? -2.580 -9.112 -16.563 1.00 64.69 111 GLU A CA 1
ATOM 868 C C . GLU A 1 111 ? -3.593 -9.586 -15.505 1.00 64.69 111 GLU A C 1
ATOM 870 O O . GLU A 1 111 ? -3.715 -8.984 -14.437 1.00 64.69 111 GLU A O 1
ATOM 875 N N . GLU A 1 112 ? -4.304 -10.689 -15.775 1.00 66.56 112 GLU A N 1
ATOM 876 C CA . GLU A 1 112 ? -5.207 -11.324 -14.795 1.00 66.56 112 GLU A CA 1
ATOM 877 C C . GLU A 1 112 ? -4.458 -12.100 -13.698 1.00 66.56 112 GLU A C 1
ATOM 879 O O . GLU A 1 112 ? -5.059 -12.464 -12.681 1.00 66.56 112 GLU A O 1
ATOM 884 N N . GLU A 1 113 ? -3.155 -12.357 -13.873 1.00 80.81 113 GLU A N 1
ATOM 885 C CA . GLU A 1 113 ? -2.378 -13.061 -12.858 1.00 80.81 113 GLU A CA 1
ATOM 886 C C . GLU A 1 113 ? -2.245 -12.219 -11.577 1.00 80.81 113 GLU A C 1
ATOM 888 O O . GLU A 1 113 ? -1.860 -11.044 -11.624 1.00 80.81 113 GLU A O 1
ATOM 893 N N . PRO A 1 114 ? -2.551 -12.808 -10.407 1.00 87.88 114 PRO A N 1
ATOM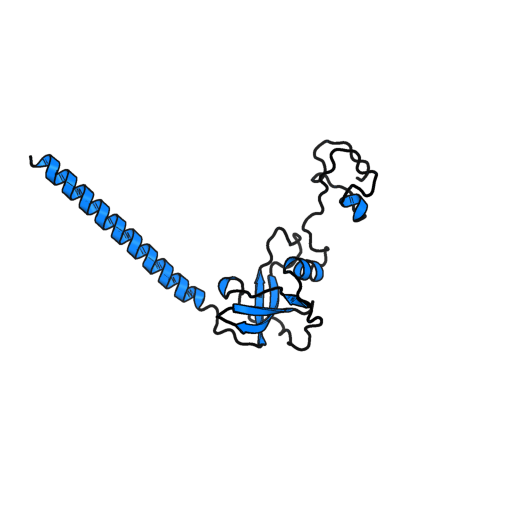 894 C CA . PRO A 1 114 ? -2.491 -12.095 -9.147 1.00 87.88 114 PRO A CA 1
ATOM 895 C C . PRO A 1 114 ? -1.037 -11.862 -8.720 1.00 87.88 114 PRO A C 1
ATOM 897 O O . PRO A 1 114 ? -0.272 -12.807 -8.527 1.00 87.88 114 PRO A O 1
ATOM 900 N N . LYS A 1 115 ? -0.682 -10.599 -8.484 1.00 90.62 115 LYS A N 1
ATOM 901 C CA . LYS A 1 115 ? 0.633 -10.160 -8.002 1.00 90.62 115 LYS A CA 1
ATOM 902 C C . LYS A 1 115 ? 0.531 -9.556 -6.610 1.00 90.62 115 LYS A C 1
ATOM 904 O O . LYS A 1 115 ? -0.453 -8.916 -6.242 1.00 90.62 115 LYS A O 1
ATOM 909 N N . SER A 1 116 ? 1.568 -9.736 -5.805 1.00 91.19 116 SER A N 1
ATOM 910 C CA . SER A 1 116 ? 1.640 -9.114 -4.484 1.00 91.19 116 SER A CA 1
ATOM 911 C C . SER A 1 116 ? 1.787 -7.591 -4.577 1.00 91.19 116 SER A C 1
ATOM 913 O O . SER A 1 116 ? 2.326 -7.054 -5.546 1.00 91.19 116 SER A O 1
ATOM 915 N N . LEU A 1 117 ? 1.391 -6.883 -3.512 1.00 90.12 117 LEU A N 1
ATOM 916 C CA . LEU A 1 117 ? 1.562 -5.427 -3.408 1.00 90.12 117 LEU A CA 1
ATOM 917 C C . LEU A 1 117 ? 3.014 -4.990 -3.661 1.00 90.12 117 LEU A C 1
ATOM 919 O O . LEU A 1 117 ? 3.253 -3.992 -4.331 1.00 90.12 117 LEU A O 1
ATOM 923 N N . ARG A 1 118 ? 3.985 -5.768 -3.165 1.00 88.00 118 ARG A N 1
ATOM 924 C CA . ARG A 1 118 ? 5.419 -5.523 -3.364 1.00 88.00 118 ARG A CA 1
ATOM 925 C C . ARG A 1 118 ? 5.826 -5.637 -4.830 1.0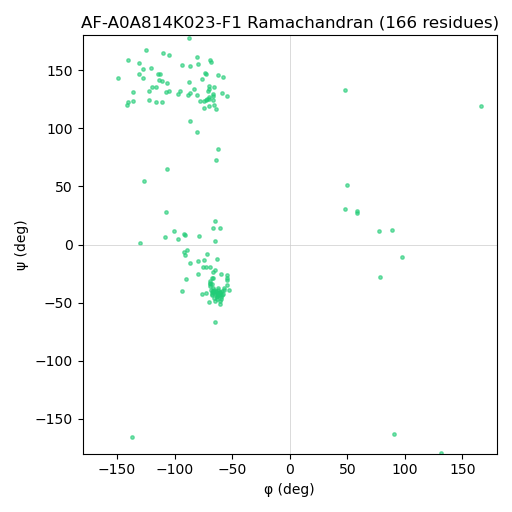0 88.00 118 ARG A C 1
ATOM 927 O O . ARG A 1 118 ? 6.652 -4.858 -5.291 1.00 88.00 118 ARG A O 1
ATOM 934 N N . GLU A 1 119 ? 5.300 -6.623 -5.549 1.00 88.31 119 GLU A N 1
ATOM 935 C CA . GLU A 1 119 ? 5.614 -6.810 -6.968 1.00 88.31 119 GLU A CA 1
ATOM 936 C C . GLU A 1 119 ? 5.043 -5.670 -7.803 1.00 88.31 119 GLU A C 1
ATOM 938 O O . GLU A 1 119 ? 5.769 -5.106 -8.615 1.00 88.31 119 GLU A O 1
ATOM 943 N N . ILE A 1 120 ? 3.800 -5.259 -7.537 1.00 89.44 120 ILE A N 1
ATOM 944 C CA . ILE A 1 120 ? 3.200 -4.097 -8.201 1.00 89.44 120 ILE A CA 1
ATOM 945 C C . ILE A 1 120 ? 3.969 -2.810 -7.868 1.00 89.44 120 ILE A C 1
ATOM 947 O O . ILE A 1 120 ? 4.338 -2.074 -8.781 1.00 89.44 120 ILE A O 1
ATOM 951 N N . ALA A 1 121 ? 4.298 -2.571 -6.592 1.00 87.75 121 ALA A N 1
ATOM 952 C CA . ALA A 1 121 ? 5.111 -1.424 -6.176 1.00 87.75 121 ALA A CA 1
ATOM 953 C C . ALA A 1 121 ? 6.474 -1.399 -6.884 1.00 87.75 121 ALA A C 1
ATOM 955 O O . ALA A 1 121 ? 6.969 -0.346 -7.280 1.00 87.75 121 ALA A O 1
ATOM 956 N N . ARG A 1 122 ? 7.073 -2.577 -7.088 1.00 84.81 122 ARG A N 1
ATOM 957 C CA . ARG A 1 122 ? 8.337 -2.721 -7.804 1.00 84.81 122 ARG A CA 1
ATOM 958 C C . ARG A 1 122 ? 8.217 -2.415 -9.293 1.00 84.81 122 ARG A C 1
ATOM 960 O O . ARG A 1 122 ? 9.140 -1.816 -9.831 1.00 84.81 122 ARG A O 1
ATOM 967 N N . LEU A 1 123 ? 7.121 -2.818 -9.934 1.00 86.00 123 LEU A N 1
ATOM 968 C CA . LEU A 1 123 ? 6.860 -2.535 -11.348 1.00 86.00 123 LEU A CA 1
ATOM 969 C C . LEU A 1 123 ? 6.583 -1.045 -11.593 1.00 86.00 123 LEU A C 1
ATOM 971 O O . LEU A 1 123 ? 7.042 -0.507 -12.593 1.00 86.00 123 LEU A O 1
ATOM 975 N N . GLN A 1 124 ? 5.907 -0.367 -10.659 1.00 82.94 124 GLN A N 1
ATOM 976 C CA . GLN A 1 124 ? 5.660 1.082 -10.730 1.00 82.94 124 GLN A CA 1
ATOM 977 C C . GLN A 1 124 ? 6.858 1.937 -10.298 1.00 82.94 124 GLN A C 1
ATOM 979 O O . GLN A 1 124 ? 6.886 3.146 -10.531 1.00 82.94 124 GLN A O 1
ATOM 984 N N . SER A 1 125 ? 7.850 1.336 -9.646 1.00 82.25 125 SER A N 1
ATOM 985 C CA . SER A 1 125 ? 9.037 2.051 -9.201 1.00 82.25 125 SER A CA 1
ATOM 986 C C . SER A 1 125 ? 9.962 2.362 -10.372 1.00 82.25 125 SER A C 1
ATOM 988 O O . SER A 1 125 ? 10.506 1.470 -11.022 1.00 82.25 125 SER A O 1
ATOM 990 N N . VAL A 1 126 ? 10.256 3.649 -10.546 1.00 74.94 126 VAL A N 1
ATOM 991 C CA . VAL A 1 126 ? 11.289 4.128 -11.478 1.00 74.94 126 VAL A CA 1
ATOM 992 C C . VAL A 1 126 ? 12.688 3.666 -11.039 1.00 74.94 126 VAL A C 1
ATOM 994 O O . VAL A 1 126 ? 13.607 3.585 -11.850 1.00 74.94 126 VAL A O 1
ATOM 997 N N . THR A 1 127 ? 12.863 3.335 -9.755 1.00 68.88 127 THR A N 1
ATOM 998 C CA . THR A 1 127 ? 14.160 2.991 -9.150 1.00 68.88 127 THR A CA 1
ATOM 999 C C . THR A 1 127 ? 14.320 1.506 -8.796 1.00 68.88 127 THR A C 1
ATOM 1001 O O . THR A 1 127 ? 15.335 1.113 -8.220 1.00 68.88 127 THR A O 1
ATOM 1004 N N . GLY A 1 128 ? 13.363 0.650 -9.173 1.00 66.31 128 GLY A N 1
ATOM 1005 C CA . GLY A 1 128 ? 13.435 -0.804 -8.980 1.00 66.31 128 GLY A CA 1
ATOM 1006 C C . GLY A 1 128 ? 12.881 -1.334 -7.647 1.00 66.31 128 GLY A C 1
ATOM 1007 O O . GLY A 1 128 ? 13.097 -2.508 -7.327 1.00 66.31 128 GLY A O 1
ATOM 1008 N N . GLY A 1 129 ? 12.164 -0.506 -6.882 1.00 64.62 129 GLY A N 1
ATOM 1009 C CA . GLY A 1 129 ? 11.189 -0.868 -5.839 1.00 64.62 129 GLY A CA 1
ATOM 1010 C C . GLY A 1 129 ? 11.741 -1.307 -4.489 1.00 64.62 129 GLY A C 1
ATOM 1011 O O . GLY A 1 129 ? 11.102 -1.113 -3.462 1.00 64.62 129 GLY A O 1
ATOM 1012 N N . GLN A 1 130 ? 12.942 -1.879 -4.436 1.00 58.84 130 GLN A N 1
ATOM 1013 C CA . GLN A 1 130 ? 13.579 -2.171 -3.154 1.00 58.84 130 GLN A CA 1
ATOM 1014 C C . GLN A 1 130 ? 14.357 -0.953 -2.676 1.00 58.84 130 GLN A C 1
ATOM 1016 O O . GLN A 1 130 ? 15.457 -0.682 -3.156 1.00 58.84 130 GLN A O 1
ATOM 1021 N N . GLY A 1 131 ? 13.810 -0.280 -1.660 1.00 62.88 131 GLY A N 1
ATOM 1022 C CA . GLY A 1 131 ? 14.359 0.913 -1.013 1.00 62.88 131 GLY A CA 1
ATOM 1023 C C . GLY A 1 131 ? 15.736 0.777 -0.350 1.00 62.88 131 GLY A C 1
ATOM 1024 O O . GLY A 1 131 ? 16.104 1.662 0.414 1.00 62.88 131 GLY A O 1
ATOM 1025 N N . MET A 1 132 ? 16.489 -0.297 -0.629 1.00 64.19 132 MET A N 1
ATOM 1026 C CA . MET A 1 132 ? 17.958 -0.397 -0.640 1.00 64.19 132 MET A CA 1
ATOM 1027 C C . MET A 1 132 ? 18.364 -1.878 -0.673 1.00 64.19 132 MET A C 1
ATOM 1029 O O . MET A 1 132 ? 18.087 -2.631 0.262 1.00 64.19 132 MET A O 1
ATOM 1033 N N . LEU A 1 133 ? 19.077 -2.311 -1.718 1.00 70.12 133 LEU A N 1
ATOM 1034 C CA . LEU A 1 133 ? 19.616 -3.671 -1.786 1.00 70.12 133 LEU A CA 1
ATOM 1035 C C . LEU A 1 133 ? 20.760 -3.843 -0.772 1.00 70.12 133 LEU A C 1
ATOM 1037 O O . LEU A 1 133 ? 21.789 -3.172 -0.858 1.00 70.12 133 LEU A O 1
ATOM 1041 N N . LYS A 1 134 ? 20.590 -4.770 0.180 1.00 80.81 134 LYS A N 1
ATOM 1042 C CA . LYS A 1 134 ? 21.598 -5.105 1.194 1.00 80.81 134 LYS A CA 1
ATOM 1043 C C . LYS A 1 134 ? 21.978 -6.584 1.142 1.00 80.81 134 LYS A C 1
ATOM 1045 O O . LYS A 1 134 ? 21.117 -7.463 1.163 1.00 80.81 134 LYS A O 1
ATOM 1050 N N . CYS A 1 135 ? 23.279 -6.879 1.155 1.00 83.56 135 CYS A N 1
ATOM 1051 C CA . CYS A 1 135 ? 23.774 -8.232 1.413 1.00 83.56 135 CYS A CA 1
ATOM 1052 C C . CYS A 1 135 ? 24.095 -8.443 2.903 1.00 83.56 135 CYS A C 1
ATOM 1054 O O . CYS A 1 135 ? 24.439 -7.501 3.613 1.00 83.56 135 CYS A O 1
ATOM 1056 N N . HIS A 1 136 ? 24.039 -9.698 3.353 1.00 83.75 136 HIS A N 1
ATOM 1057 C CA . HIS A 1 136 ? 24.450 -10.124 4.700 1.00 83.75 136 HIS A CA 1
ATOM 1058 C C . HIS A 1 136 ? 25.770 -10.910 4.674 1.00 83.75 136 HIS A C 1
ATOM 1060 O O . HIS A 1 136 ? 25.996 -11.803 5.486 1.00 83.75 136 HIS A O 1
ATOM 1066 N N . CYS A 1 137 ? 26.629 -10.637 3.691 1.00 86.00 137 CYS A N 1
ATOM 1067 C CA . CYS A 1 137 ? 27.908 -11.327 3.571 1.00 86.00 137 CYS A CA 1
ATOM 1068 C C . CYS A 1 137 ? 28.857 -10.891 4.695 1.00 86.00 137 CYS A C 1
ATOM 1070 O O . CYS A 1 137 ? 29.022 -9.701 4.951 1.00 86.00 137 CYS A O 1
ATOM 1072 N N . GLN A 1 138 ? 29.518 -11.859 5.326 1.00 82.06 138 GLN A N 1
ATOM 1073 C CA . GLN A 1 138 ? 30.534 -11.610 6.355 1.00 82.06 138 GLN A CA 1
ATOM 1074 C C . GLN A 1 138 ? 31.953 -11.448 5.775 1.00 82.06 138 GLN A C 1
ATOM 1076 O O . GLN A 1 138 ? 32.884 -11.151 6.512 1.00 82.06 138 GLN A O 1
ATOM 1081 N N . GLY A 1 139 ? 32.131 -11.635 4.462 1.00 77.00 139 GLY A N 1
ATOM 1082 C CA . GLY A 1 139 ? 33.432 -11.576 3.787 1.00 77.00 139 GLY A CA 1
ATOM 1083 C C . GLY A 1 139 ? 33.404 -10.810 2.461 1.00 77.00 139 GLY A C 1
ATOM 1084 O O . GLY A 1 139 ? 32.432 -10.135 2.135 1.00 77.00 139 GLY A O 1
ATOM 1085 N N . GLY A 1 140 ? 34.464 -10.964 1.662 1.00 83.94 140 GLY A N 1
ATOM 1086 C CA . GLY A 1 140 ? 34.831 -10.075 0.550 1.00 83.94 140 GLY A CA 1
ATOM 1087 C C . GLY A 1 140 ? 33.931 -9.989 -0.692 1.00 83.94 140 GLY A C 1
ATOM 1088 O O . GLY A 1 140 ? 34.403 -9.470 -1.695 1.00 83.94 140 GLY A O 1
ATOM 1089 N N . CYS A 1 141 ? 32.689 -10.477 -0.689 1.00 89.31 141 CYS A N 1
ATOM 1090 C CA . CYS A 1 141 ? 31.703 -10.281 -1.775 1.00 89.31 141 CYS A CA 1
ATOM 1091 C C . CYS A 1 141 ? 32.187 -10.540 -3.222 1.00 89.31 141 CYS A C 1
ATOM 1093 O O . CYS A 1 141 ? 31.692 -9.927 -4.163 1.00 89.31 141 CYS A O 1
ATOM 1095 N N . LYS A 1 142 ? 33.138 -11.461 -3.426 1.00 86.69 142 LYS A N 1
ATOM 1096 C CA . LYS A 1 142 ? 33.749 -11.715 -4.747 1.00 86.69 142 LYS A CA 1
ATOM 1097 C C . LYS A 1 142 ? 32.888 -12.582 -5.670 1.00 86.69 142 LYS A C 1
ATOM 1099 O O . LYS A 1 142 ? 33.015 -12.504 -6.886 1.00 86.69 142 LYS A O 1
ATOM 1104 N N . THR A 1 143 ? 32.021 -13.419 -5.103 1.00 87.44 143 THR A N 1
ATOM 1105 C CA . THR A 1 143 ? 31.213 -14.397 -5.847 1.00 87.44 143 THR A CA 1
ATOM 1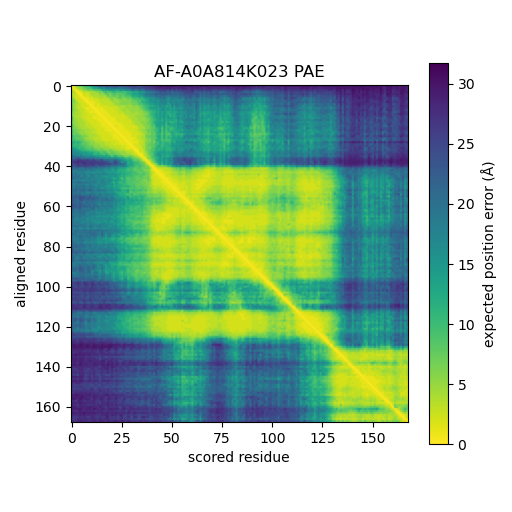106 C C . THR A 1 143 ? 29.734 -14.013 -5.857 1.00 87.44 143 THR A C 1
ATOM 1108 O O . THR A 1 143 ? 29.274 -13.230 -5.024 1.00 87.44 143 THR A O 1
ATOM 1111 N N . LYS A 1 144 ? 28.952 -14.635 -6.752 1.00 88.31 144 LYS A N 1
ATOM 1112 C CA . LYS A 1 144 ? 27.484 -14.486 -6.820 1.00 88.31 144 LYS A CA 1
ATOM 1113 C C . LYS A 1 144 ? 26.734 -15.019 -5.580 1.00 88.31 144 LYS A C 1
ATOM 1115 O O . LYS A 1 144 ? 25.515 -14.952 -5.545 1.00 88.31 144 LYS A O 1
ATOM 1120 N N . ARG A 1 145 ? 27.436 -15.504 -4.541 1.00 86.12 145 ARG A N 1
ATOM 1121 C CA . ARG A 1 145 ? 26.847 -15.727 -3.203 1.00 86.12 145 ARG A CA 1
ATOM 1122 C C . ARG A 1 145 ? 26.455 -14.411 -2.523 1.00 86.12 145 ARG A C 1
ATOM 1124 O O . ARG A 1 145 ? 25.588 -14.400 -1.655 1.00 86.12 145 ARG A O 1
ATOM 1131 N N . CYS A 1 146 ? 27.085 -13.300 -2.908 1.00 87.06 146 CYS A N 1
ATOM 1132 C CA . CYS A 1 146 ? 26.650 -11.975 -2.494 1.00 87.06 146 CYS A CA 1
ATOM 1133 C C . CYS A 1 146 ? 25.431 -11.536 -3.309 1.00 87.06 146 CYS A C 1
ATOM 1135 O O . CYS A 1 146 ? 25.513 -11.446 -4.532 1.00 87.06 146 CYS A O 1
ATOM 1137 N N . LYS A 1 147 ? 24.332 -11.193 -2.622 1.00 86.25 147 LYS A N 1
ATOM 1138 C CA . LYS A 1 147 ? 23.096 -10.690 -3.247 1.00 86.25 147 LYS A CA 1
ATOM 1139 C C . LYS A 1 147 ? 23.332 -9.439 -4.099 1.00 86.25 147 LYS A C 1
ATOM 1141 O O . LYS A 1 147 ? 22.784 -9.348 -5.189 1.00 86.25 147 LYS A O 1
ATOM 1146 N N . CYS A 1 148 ? 24.190 -8.518 -3.651 1.00 86.31 148 CYS A N 1
ATOM 1147 C CA . CYS A 1 148 ? 24.531 -7.323 -4.427 1.00 86.31 148 CYS A CA 1
ATOM 1148 C C . CYS A 1 148 ? 25.266 -7.698 -5.719 1.00 86.31 148 CYS A C 1
ATOM 1150 O O . CYS A 1 148 ? 24.838 -7.311 -6.800 1.00 86.31 148 CYS A O 1
ATOM 1152 N N . LYS A 1 149 ? 26.296 -8.554 -5.631 1.00 87.94 149 LYS A N 1
ATOM 1153 C CA . LYS A 1 149 ? 27.038 -9.041 -6.806 1.00 87.94 149 LYS A CA 1
ATOM 1154 C C . LYS A 1 149 ? 26.140 -9.811 -7.779 1.00 87.94 149 LYS A C 1
ATOM 1156 O O . LYS A 1 149 ? 26.278 -9.659 -8.987 1.00 87.94 149 LYS A O 1
ATOM 1161 N N . GLN A 1 150 ? 25.236 -10.640 -7.256 1.00 8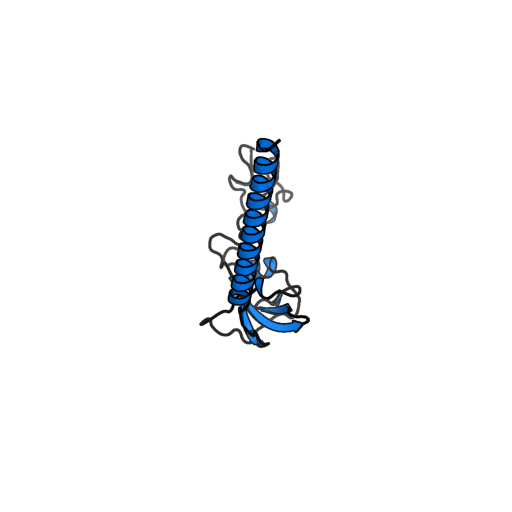8.56 150 GLN A N 1
ATOM 1162 C CA . GLN A 1 150 ? 24.270 -11.406 -8.045 1.00 88.56 150 GLN A CA 1
ATOM 1163 C C . GLN A 1 150 ? 23.311 -10.490 -8.807 1.00 88.56 150 GLN A C 1
ATOM 1165 O O . GLN A 1 150 ? 23.057 -10.731 -9.981 1.00 88.56 150 GLN A O 1
ATOM 1170 N N . ALA A 1 151 ? 22.835 -9.430 -8.154 1.00 82.12 151 ALA A N 1
ATOM 1171 C CA . ALA A 1 151 ? 21.998 -8.401 -8.756 1.00 82.12 151 ALA A CA 1
ATOM 1172 C C . ALA A 1 151 ? 22.792 -7.379 -9.589 1.00 82.12 151 ALA A C 1
ATOM 1174 O O . ALA A 1 151 ? 22.227 -6.378 -10.012 1.00 82.12 151 ALA A O 1
ATOM 1175 N N . THR A 1 152 ? 24.094 -7.596 -9.812 1.00 82.62 152 THR A N 1
ATOM 1176 C CA . THR A 1 152 ? 24.989 -6.684 -10.548 1.00 82.62 152 THR A CA 1
ATOM 1177 C C . THR A 1 152 ? 25.081 -5.264 -9.963 1.00 82.62 152 THR A C 1
ATOM 1179 O O . THR A 1 152 ? 25.371 -4.312 -10.675 1.00 82.62 152 THR A O 1
ATOM 1182 N N . VAL A 1 153 ? 24.892 -5.122 -8.646 1.00 83.56 153 VAL A N 1
ATOM 1183 C CA . VAL A 1 153 ? 24.992 -3.855 -7.900 1.00 83.56 153 VAL A CA 1
ATOM 1184 C C . VAL A 1 153 ? 26.198 -3.884 -6.949 1.00 83.56 153 VAL A C 1
ATOM 1186 O O . VAL A 1 153 ? 26.559 -4.928 -6.389 1.00 83.56 153 VAL A O 1
ATOM 1189 N N . LEU A 1 154 ? 26.833 -2.729 -6.746 1.00 85.94 154 LEU A N 1
ATOM 1190 C CA . LEU A 1 154 ? 27.932 -2.562 -5.792 1.00 85.94 154 LEU A CA 1
ATOM 1191 C C . LEU A 1 154 ? 27.414 -2.503 -4.344 1.00 85.94 154 LEU A C 1
ATOM 1193 O O . LEU A 1 154 ? 26.354 -1.954 -4.050 1.00 85.94 154 LEU A O 1
ATOM 1197 N N . CYS A 1 155 ? 28.154 -3.100 -3.414 1.00 84.75 155 CYS A N 1
ATOM 1198 C CA . CYS A 1 155 ? 27.834 -3.065 -1.993 1.00 84.75 155 CYS A CA 1
ATOM 1199 C C . CYS A 1 155 ? 28.103 -1.667 -1.423 1.00 84.75 155 CYS A C 1
ATOM 1201 O O . CYS A 1 155 ? 29.230 -1.179 -1.455 1.00 84.75 155 CYS A O 1
ATOM 1203 N N . ASN A 1 156 ? 27.094 -1.070 -0.794 1.00 79.38 156 ASN A N 1
ATOM 1204 C CA . ASN A 1 156 ? 27.232 0.197 -0.079 1.00 79.38 156 ASN A CA 1
ATOM 1205 C C . ASN A 1 156 ? 27.667 0.005 1.393 1.00 79.38 156 ASN A C 1
ATOM 1207 O O . ASN A 1 156 ? 27.764 -1.115 1.906 1.00 79.38 156 ASN A O 1
ATOM 1211 N N . SER A 1 157 ? 27.872 1.114 2.110 1.00 77.00 157 SER A N 1
ATOM 1212 C CA . SER A 1 157 ? 28.252 1.136 3.536 1.00 77.00 157 SER A CA 1
ATOM 1213 C C . SER A 1 157 ? 27.213 0.522 4.489 1.00 77.00 157 SER A C 1
ATOM 1215 O O . SER A 1 157 ? 27.520 0.250 5.646 1.00 77.00 157 SER A O 1
ATOM 1217 N N . ARG A 1 158 ? 25.979 0.263 4.034 1.00 78.50 158 ARG A N 1
ATOM 1218 C CA . ARG A 1 158 ? 24.936 -0.414 4.827 1.00 78.50 158 ARG A CA 1
ATOM 1219 C C . ARG A 1 158 ? 25.007 -1.943 4.719 1.00 78.50 158 ARG A C 1
ATOM 1221 O O . ARG A 1 158 ? 24.417 -2.630 5.558 1.00 78.50 158 ARG A O 1
ATOM 1228 N N . CYS A 1 159 ? 25.726 -2.477 3.725 1.00 81.62 159 CYS A N 1
ATOM 1229 C CA . CYS A 1 159 ? 25.997 -3.911 3.558 1.00 81.62 159 CYS A CA 1
ATOM 1230 C C . CYS A 1 159 ? 27.064 -4.410 4.529 1.00 81.62 159 CYS A C 1
ATOM 1232 O O . CYS A 1 159 ? 26.915 -5.468 5.136 1.00 81.62 159 CYS A O 1
ATOM 1234 N N . HIS A 1 160 ? 28.116 -3.616 4.697 1.00 81.25 160 HIS A N 1
ATOM 1235 C CA . HIS A 1 160 ? 29.247 -3.926 5.555 1.00 81.25 160 HIS A CA 1
ATOM 1236 C C . HIS A 1 160 ? 29.586 -2.672 6.345 1.00 81.25 160 HIS A C 1
ATOM 1238 O O . HIS A 1 160 ? 29.846 -1.636 5.742 1.00 81.25 160 HIS A O 1
ATOM 1244 N N . GLN A 1 161 ? 29.583 -2.770 7.673 1.00 74.38 161 GLN A N 1
ATOM 1245 C CA . GLN A 1 161 ? 30.004 -1.663 8.532 1.00 74.38 161 GLN A CA 1
ATOM 1246 C C . GLN A 1 161 ? 31.501 -1.380 8.318 1.00 74.38 161 GLN A C 1
ATOM 1248 O O . GLN A 1 161 ? 31.865 -0.360 7.745 1.00 74.38 161 GLN A O 1
ATOM 1253 N N . SER A 1 162 ? 32.358 -2.325 8.718 1.00 68.44 162 SER A N 1
ATOM 1254 C CA . SER A 1 162 ? 33.826 -2.206 8.678 1.00 68.44 162 SER A CA 1
ATOM 1255 C C . SER A 1 162 ? 34.536 -3.398 8.016 1.00 68.44 162 SER A C 1
ATOM 1257 O O . SER A 1 162 ? 35.761 -3.412 7.922 1.00 68.44 162 SER A O 1
ATOM 1259 N N . ALA A 1 163 ? 33.795 -4.399 7.531 1.00 74.56 163 ALA A N 1
ATOM 1260 C CA . ALA A 1 163 ? 34.376 -5.577 6.888 1.00 74.56 163 ALA A CA 1
ATOM 1261 C C . ALA A 1 163 ? 34.919 -5.264 5.482 1.00 74.56 163 ALA A C 1
ATOM 1263 O O . ALA A 1 163 ? 34.369 -4.439 4.745 1.00 74.56 163 ALA A O 1
ATOM 1264 N N . THR A 1 164 ? 35.986 -5.963 5.088 1.00 79.88 164 THR A N 1
ATOM 1265 C CA . THR A 1 164 ? 36.562 -5.840 3.747 1.00 79.88 164 THR A CA 1
ATOM 1266 C C . THR A 1 164 ? 35.583 -6.383 2.705 1.00 79.88 164 THR A C 1
ATOM 1268 O O . THR A 1 164 ? 35.128 -7.523 2.773 1.00 79.88 164 THR A O 1
ATOM 1271 N N . CYS A 1 165 ? 35.244 -5.550 1.721 1.00 85.94 165 CYS A N 1
ATOM 1272 C CA . CYS A 1 165 ? 34.340 -5.893 0.629 1.00 85.94 165 CYS A CA 1
ATOM 1273 C C . CYS A 1 165 ? 35.069 -5.705 -0.705 1.00 85.94 165 CYS A C 1
ATOM 1275 O O . CYS A 1 165 ? 35.567 -4.620 -0.984 1.00 85.94 165 CYS A O 1
ATOM 1277 N N . GLY A 1 166 ? 35.118 -6.755 -1.525 1.00 84.00 166 GLY A N 1
ATOM 1278 C CA . GLY A 1 166 ? 35.677 -6.737 -2.881 1.00 84.00 166 GLY A CA 1
ATOM 1279 C C . GLY A 1 166 ? 34.648 -6.430 -3.974 1.00 84.00 166 GLY A C 1
ATOM 1280 O O . GLY A 1 166 ? 34.943 -6.601 -5.151 1.00 84.00 166 GLY A O 1
ATOM 1281 N N . ASN A 1 167 ? 33.434 -6.029 -3.593 1.00 85.12 167 ASN A N 1
ATOM 1282 C CA . ASN A 1 167 ? 32.378 -5.562 -4.491 1.00 85.12 167 ASN A CA 1
ATOM 1283 C C . ASN A 1 167 ? 31.883 -4.192 -4.019 1.00 85.12 167 ASN A C 1
ATOM 1285 O O . ASN A 1 167 ? 30.710 -4.056 -3.688 1.00 85.12 167 ASN A O 1
ATOM 1289 N N . LYS A 1 168 ? 32.799 -3.237 -3.871 1.00 79.75 168 LYS A N 1
ATOM 1290 C CA . LYS A 1 168 ? 32.489 -1.831 -3.597 1.00 79.75 168 LYS A CA 1
ATOM 1291 C C . LYS A 1 168 ? 32.402 -1.045 -4.889 1.00 79.75 168 LYS A C 1
ATOM 1293 O O . LYS A 1 168 ? 33.097 -1.450 -5.845 1.00 79.75 168 LYS A O 1
#

Foldseek 3Di:
DVVVVVVVVVVVVVVVVVVVVVVVVVVVVVVVCVVVLVQDPADQQFKKWAADDPQQAAPPADRTAIWGFHDADPQWTFTAHLAATAPDTHHSVRIHGDPPDDRDGPVSRPYPDHDHPSVSSQVRDPPRRRNDDEFQDQAAQPDCVTVCVVVVHAHDCRNPVPHHYVRD

Radius of gyration: 25.99 Å; Cα contacts (8 Å, |Δi|>4): 257; chains: 1; bounding box: 56×30×82 Å

Secondary structure (DSSP, 8-state):
-HHHHHHHHHHHHHHHHHHHHHHHHHHHHHHHHHHHH-S----TT-EEEEEPPGGGS-TTS-SEEEEEEEEEETTEEEEEETTEEESS-EEGGGEEE-TTSPPPPGGG----SEE-HHHHHHHH-TT-S-S------SS---STTSHHHHTT----TTT-SSS--S--

pLDDT: mean 81.91, std 10.3, range [51.75, 95.19]

Solvent-accessible surface area (backbone atoms only — not comparable to full-atom values): 9678 Å² total; per-residue (Å²): 120,67,72,62,54,54,49,54,52,53,51,52,51,54,54,47,54,52,51,51,52,52,50,53,51,52,52,50,48,52,53,48,48,56,64,59,63,63,61,61,95,76,48,72,66,41,54,28,30,36,74,56,57,72,80,44,30,28,96,87,40,74,59,53,46,72,29,27,30,70,43,80,56,93,82,22,35,29,40,33,22,65,87,15,21,44,60,65,71,41,45,65,88,56,44,41,81,46,84,92,56,85,80,71,54,84,86,53,45,75,34,87,61,68,36,48,69,56,56,49,41,25,71,73,22,93,83,61,13,58,52,68,90,68,34,89,59,91,53,42,43,80,49,68,87,23,56,31,50,56,70,76,40,67,49,55,70,86,33,34,87,84,62,67,58,69,35,96

Nearest PDB structures (foldseek):
  7cfd-assembly1_B  TM=7.740E-01  e=2.143E-01  Drosophila melanogaster
  2otg-assembly1_A  TM=6.149E-01  e=8.721E-02  Placopecten magellanicus
  2wac-assembly2_B  TM=7.175E-01  e=3.151E-01  Drosophila melanogaster
  2oi3-assembly1_A  TM=4.877E-01  e=1.367E-01  Homo sapiens
  7cso-assembly2_B  TM=4.859E-01  e=6.810E-01  Mus musculus

Mean predicted aligned error: 13.76 Å

Sequence (168 aa):
MSSLNNRIQRTNEIHQDAREGQKRQADQFLQNTVKTQKLANLNVGDNVLVSVPDLDRGPTDARNILAVIMEIKHDKYKLGTENGVLLGYYSSHQVSEAPGLPTLFMQNITEEEPKSLREIARLQSVTGGQGMLKCHCQGGCKTKRCKCKQATVLCNSRCHQSATCGNK

Organism: NCBI:txid1234261